Protein AF-A0A7J6KWT7-F1 (afdb_monomer_lite)

Radius of gyration: 20.45 Å; chains: 1; bounding box: 58×33×43 Å

InterPro domains:
  IPR002872 Proline dehydrogenase domain [PF01619] (11-61)
  IPR015659 Proline oxidase family [PTHR13914] (11-81)
  IPR029041 FAD-linked oxidoreductase-like [SSF51730] (10-83)

Secondary structure (DSSP, 8-state):
--------SS-TT--EEEETTSSHHHHHHHHHTT--EEEE---S-HHHHHHHHHHHHHHHHHTHHHHHHHHHHHHHHHHHHHS-HHHHHHHT--

pLDDT: mean 70.48, std 12.5, range [35.62, 87.69]

Structure (mmCIF, N/CA/C/O backbone):
data_AF-A0A7J6KWT7-F1
#
_entry.id   AF-A0A7J6KWT7-F1
#
loop_
_atom_site.group_PDB
_atom_site.id
_atom_site.type_symbol
_atom_site.label_atom_id
_atom_site.label_alt_id
_atom_site.label_comp_id
_atom_site.label_asym_id
_atom_site.label_entity_id
_atom_site.label_seq_id
_atom_site.pdbx_PDB_ins_code
_atom_site.Cartn_x
_atom_site.Cartn_y
_atom_site.Cartn_z
_atom_site.occupancy
_atom_site.B_iso_or_equiv
_atom_site.auth_seq_id
_atom_site.auth_comp_id
_atom_site.auth_asym_id
_atom_site.auth_atom_id
_atom_site.pdbx_PDB_model_num
ATOM 1 N N . THR A 1 1 ? -19.624 -1.234 -4.496 1.00 35.62 1 THR A N 1
ATOM 2 C CA . THR A 1 1 ? -20.344 -1.537 -3.248 1.00 35.62 1 THR A CA 1
ATOM 3 C C . THR A 1 1 ? -20.175 -3.011 -2.971 1.00 35.62 1 THR A C 1
ATOM 5 O O . THR A 1 1 ? -20.791 -3.809 -3.657 1.00 35.62 1 THR A O 1
ATOM 8 N N . LEU A 1 2 ? -19.246 -3.378 -2.091 1.00 39.03 2 LEU A N 1
ATOM 9 C CA . LEU A 1 2 ? -19.138 -4.732 -1.550 1.00 39.03 2 LEU A CA 1
ATOM 10 C C . LEU A 1 2 ? -19.011 -4.563 -0.044 1.00 39.03 2 LEU A C 1
ATOM 12 O O . LEU A 1 2 ? -18.163 -3.808 0.431 1.00 39.03 2 LEU A O 1
ATOM 16 N N . GLU A 1 3 ? -19.969 -5.156 0.647 1.00 53.06 3 GLU A N 1
ATOM 17 C CA . GLU A 1 3 ? -20.219 -4.983 2.063 1.00 53.06 3 GLU A CA 1
ATOM 18 C C . GLU A 1 3 ? -19.179 -5.696 2.923 1.00 53.06 3 GLU A C 1
ATOM 20 O O . GLU A 1 3 ? -18.567 -6.686 2.526 1.00 53.06 3 GLU A O 1
ATOM 25 N N . GLY A 1 4 ? -19.005 -5.166 4.125 1.00 41.78 4 GLY A N 1
ATOM 26 C CA . GLY A 1 4 ? -18.194 -5.742 5.179 1.00 41.78 4 GLY A CA 1
ATOM 27 C C . GLY A 1 4 ? -18.334 -4.851 6.398 1.00 41.78 4 GLY A C 1
ATOM 28 O O . GLY A 1 4 ? -17.532 -3.939 6.599 1.00 41.78 4 GLY A O 1
ATOM 29 N N . GLU A 1 5 ? -19.411 -5.051 7.155 1.00 51.28 5 GLU A N 1
ATOM 30 C CA . GLU A 1 5 ? -19.625 -4.420 8.455 1.00 51.28 5 GLU A CA 1
ATOM 31 C C . GLU A 1 5 ? -18.372 -4.598 9.331 1.00 51.28 5 GLU A C 1
ATOM 33 O O . GLU A 1 5 ? -18.061 -5.690 9.794 1.00 51.28 5 GLU A O 1
ATOM 38 N N . CYS A 1 6 ? -17.621 -3.514 9.549 1.00 42.78 6 CYS A N 1
ATOM 39 C CA . CYS A 1 6 ? -16.537 -3.458 10.533 1.00 42.78 6 CYS A CA 1
ATOM 40 C C . CYS A 1 6 ? -17.091 -2.887 11.838 1.00 42.78 6 CYS A C 1
ATOM 42 O O . CYS A 1 6 ? -16.856 -1.727 12.192 1.00 42.78 6 CYS A O 1
ATOM 44 N N . SER A 1 7 ? -17.883 -3.694 12.530 1.00 49.56 7 SER A N 1
ATOM 45 C CA . SER A 1 7 ? -18.307 -3.449 13.901 1.00 49.56 7 SER A CA 1
ATOM 46 C C . SER A 1 7 ? -17.309 -4.126 14.844 1.00 49.56 7 SER A C 1
ATOM 48 O O . SER A 1 7 ? -17.167 -5.342 14.851 1.00 49.56 7 SER A O 1
ATOM 50 N N . SER A 1 8 ? -16.651 -3.294 15.664 1.00 54.25 8 SER A N 1
ATOM 51 C CA . SER A 1 8 ? -15.734 -3.631 16.770 1.00 54.25 8 SER A CA 1
ATOM 52 C C . SER A 1 8 ? -14.235 -3.521 16.451 1.00 54.25 8 SER A C 1
ATOM 54 O O . SER A 1 8 ? -13.573 -4.506 16.145 1.00 54.25 8 SER A O 1
ATOM 56 N N . ASN A 1 9 ? -13.667 -2.313 16.597 1.00 53.84 9 ASN A N 1
ATOM 57 C CA . ASN A 1 9 ? -12.694 -2.021 17.666 1.00 53.84 9 ASN A CA 1
ATOM 58 C C . ASN A 1 9 ? -12.100 -0.591 17.576 1.00 53.84 9 ASN A C 1
ATOM 60 O O . ASN A 1 9 ? -11.447 -0.199 16.614 1.00 53.84 9 ASN A O 1
ATOM 64 N N . ARG A 1 10 ? -12.294 0.161 18.668 1.00 53.44 10 ARG A N 1
ATOM 65 C CA . ARG A 1 10 ? -11.468 1.252 19.239 1.00 53.44 10 ARG A CA 1
ATOM 66 C C . ARG A 1 10 ? -11.117 2.526 18.451 1.00 53.44 10 ARG A C 1
ATOM 68 O O . ARG A 1 10 ? -10.653 3.460 19.097 1.00 53.44 10 ARG A O 1
ATOM 75 N N . ALA A 1 11 ? -11.376 2.654 17.152 1.00 58.25 11 ALA A N 1
ATOM 76 C CA . ALA A 1 11 ? -11.175 3.932 16.452 1.00 58.25 11 ALA A CA 1
ATOM 77 C C . ALA A 1 11 ? -12.169 4.120 15.290 1.00 58.25 11 ALA A C 1
ATOM 79 O O . ALA A 1 11 ? -11.815 3.871 14.138 1.00 58.25 11 ALA A O 1
ATOM 80 N N . PRO A 1 12 ? -13.410 4.581 15.547 1.00 64.56 12 PRO A N 1
ATOM 81 C CA . PRO A 1 12 ? -14.431 4.732 14.501 1.00 64.56 12 PRO A CA 1
ATOM 82 C C . PRO A 1 12 ? -14.036 5.705 13.373 1.00 64.56 12 PRO A C 1
ATOM 84 O O . PRO A 1 12 ? -14.650 5.679 12.305 1.00 64.56 12 PRO A O 1
ATOM 87 N N . HIS A 1 13 ? -12.996 6.518 13.593 1.00 74.31 13 HIS A N 1
ATOM 88 C CA . HIS A 1 13 ? -12.521 7.572 12.692 1.00 74.31 13 HIS A CA 1
ATOM 89 C C . HIS A 1 13 ? -11.243 7.218 11.917 1.00 74.31 13 HIS A C 1
ATOM 91 O O . HIS A 1 13 ? -10.827 7.997 11.064 1.00 74.31 13 HIS A O 1
ATOM 97 N N . VAL A 1 14 ? -10.593 6.084 12.206 1.00 78.12 14 VAL A N 1
ATOM 98 C CA . VAL A 1 14 ? -9.323 5.717 11.562 1.00 78.12 14 VAL A CA 1
ATOM 99 C C . VAL A 1 14 ? -9.569 4.601 10.561 1.00 78.12 14 VAL A C 1
ATOM 101 O O . VAL A 1 14 ? -10.226 3.605 10.854 1.00 78.12 14 VAL A O 1
ATOM 104 N N . SER A 1 15 ? -9.057 4.785 9.351 1.00 84.38 15 SER A N 1
ATOM 105 C CA . SER A 1 15 ? -9.107 3.793 8.285 1.00 84.38 15 SER A CA 1
ATOM 106 C C . SER A 1 15 ? -7.741 3.665 7.642 1.00 84.38 15 SER A C 1
ATOM 108 O O . SER A 1 15 ? -7.017 4.649 7.505 1.00 84.38 15 SER A O 1
ATOM 110 N N . PHE A 1 16 ? -7.405 2.449 7.235 1.00 85.38 16 PHE A N 1
ATOM 111 C CA . PHE A 1 16 ? -6.146 2.150 6.571 1.00 85.38 16 PHE A CA 1
ATOM 112 C C . PHE A 1 16 ? -6.384 2.020 5.074 1.00 85.38 16 PHE A C 1
ATOM 114 O O . PHE A 1 16 ? -7.428 1.535 4.644 1.00 85.38 16 PHE A O 1
ATOM 121 N N . ALA A 1 17 ? -5.417 2.440 4.270 1.00 84.25 17 ALA A N 1
ATOM 122 C CA . ALA A 1 17 ? -5.458 2.238 2.833 1.00 84.25 17 ALA A CA 1
ATOM 123 C C . ALA A 1 17 ? -4.077 1.844 2.325 1.00 84.25 17 ALA A C 1
ATOM 125 O O . ALA A 1 17 ? -3.070 2.327 2.839 1.00 84.25 17 ALA A O 1
ATOM 126 N N . GLN A 1 18 ? -4.038 0.984 1.310 1.00 83.00 18 GLN A N 1
ATOM 127 C CA . GLN A 1 18 ? -2.800 0.658 0.606 1.00 83.00 18 GLN 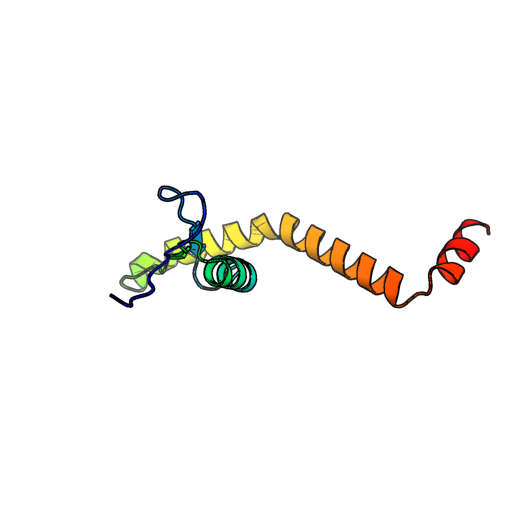A CA 1
ATOM 128 C C . GLN A 1 18 ? -3.032 0.486 -0.892 1.00 83.00 18 GLN A C 1
ATOM 130 O O . GLN A 1 18 ? -4.163 0.253 -1.325 1.00 83.00 18 GLN A O 1
ATOM 135 N N . LEU A 1 19 ? -1.955 0.558 -1.672 1.00 81.88 19 LEU A N 1
ATOM 136 C CA . LEU A 1 19 ? -1.979 0.248 -3.095 1.00 81.88 19 LEU A CA 1
ATOM 137 C C . LEU A 1 19 ? -2.247 -1.248 -3.306 1.00 81.88 19 LEU A C 1
ATOM 139 O O . LEU A 1 19 ? -1.697 -2.100 -2.607 1.00 81.88 19 LEU A O 1
ATOM 143 N N . LEU A 1 20 ? -3.111 -1.576 -4.263 1.00 75.38 20 LEU A N 1
ATOM 144 C CA . LEU A 1 20 ? -3.356 -2.969 -4.626 1.00 75.38 20 LEU A CA 1
ATOM 145 C C . LEU A 1 20 ? -2.066 -3.615 -5.164 1.00 75.38 20 LEU A C 1
ATOM 147 O O . LEU A 1 20 ? -1.448 -3.077 -6.080 1.00 75.38 20 LEU A O 1
ATOM 151 N N . GLY A 1 21 ? -1.686 -4.770 -4.610 1.00 71.69 21 GLY A N 1
ATOM 152 C CA . GLY A 1 21 ? -0.467 -5.499 -4.983 1.00 71.69 21 GLY A CA 1
ATOM 153 C C . GLY A 1 21 ? 0.745 -5.229 -4.086 1.00 71.69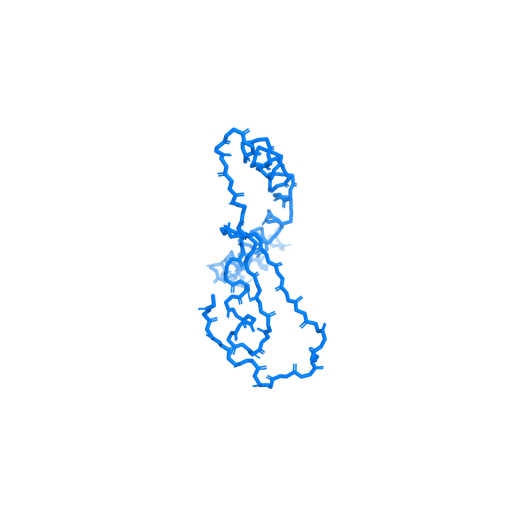 21 GLY A C 1
ATOM 154 O O . GLY A 1 21 ? 1.768 -5.892 -4.237 1.00 71.69 21 GLY A O 1
ATOM 155 N N . GLU A 1 22 ? 0.635 -4.319 -3.116 1.00 69.69 22 GLU A N 1
ATOM 156 C CA . GLU A 1 22 ? 1.667 -4.080 -2.105 1.00 69.69 22 GLU A CA 1
ATOM 157 C C . GLU A 1 22 ? 1.151 -4.472 -0.725 1.00 69.69 22 GLU A C 1
ATOM 159 O O . GLU A 1 22 ? 0.061 -4.069 -0.345 1.00 69.69 22 GLU A O 1
ATOM 164 N N . GLY A 1 23 ? 1.919 -5.246 0.051 1.00 70.56 23 GLY A N 1
ATOM 165 C CA . GLY A 1 23 ? 1.648 -5.433 1.484 1.00 70.56 23 GLY A CA 1
ATOM 166 C C . GLY A 1 23 ? 0.325 -6.128 1.844 1.00 70.56 23 GLY A C 1
ATOM 167 O O . GLY A 1 23 ? -0.177 -5.948 2.953 1.00 70.56 23 GLY A O 1
ATOM 168 N N . ASP A 1 24 ? -0.264 -6.934 0.952 1.00 79.06 24 ASP A N 1
ATOM 169 C CA . ASP A 1 24 ? -1.594 -7.542 1.156 1.00 79.06 24 ASP A CA 1
ATOM 170 C C . ASP A 1 24 ? -1.721 -8.356 2.453 1.00 79.06 24 ASP A C 1
ATOM 172 O O . ASP A 1 24 ? -2.745 -8.269 3.134 1.00 79.06 24 ASP A O 1
ATOM 176 N N . ILE A 1 25 ? -0.650 -9.039 2.869 1.00 80.31 25 ILE A N 1
ATOM 177 C CA . ILE A 1 25 ? -0.584 -9.798 4.128 1.00 80.31 25 ILE A CA 1
ATOM 178 C C . ILE A 1 25 ? -0.884 -8.910 5.346 1.00 80.31 25 ILE A C 1
ATOM 180 O O . ILE A 1 25 ? -1.579 -9.339 6.268 1.00 80.31 25 ILE A O 1
ATOM 184 N N . LEU A 1 26 ? -0.374 -7.674 5.368 1.00 82.12 26 LEU A N 1
ATOM 185 C CA . LEU A 1 26 ? -0.579 -6.751 6.485 1.00 82.12 26 LEU A CA 1
ATOM 186 C C . LEU A 1 26 ? -2.043 -6.320 6.557 1.00 82.12 26 LEU A C 1
ATOM 188 O O . LEU A 1 26 ? -2.687 -6.443 7.596 1.00 82.12 26 LEU A O 1
ATOM 192 N N . THR A 1 27 ? -2.597 -5.878 5.432 1.00 84.19 27 THR A N 1
ATOM 193 C CA . THR A 1 27 ? -4.003 -5.466 5.371 1.00 84.19 27 THR A CA 1
ATOM 194 C C . THR A 1 27 ? -4.998 -6.582 5.607 1.00 84.19 27 THR A C 1
ATOM 196 O O . THR A 1 27 ? -6.046 -6.320 6.184 1.00 84.19 27 THR A O 1
ATOM 199 N N . TYR A 1 28 ? -4.677 -7.815 5.212 1.00 85.62 28 TYR A N 1
ATOM 200 C CA . TYR A 1 28 ? -5.532 -8.965 5.480 1.00 85.62 28 TYR A CA 1
ATOM 201 C C . TYR A 1 28 ? -5.649 -9.203 6.989 1.00 85.62 28 TYR A C 1
ATOM 203 O O . TYR A 1 28 ? -6.747 -9.333 7.518 1.00 85.62 28 TYR A O 1
ATOM 211 N N . LYS A 1 29 ? -4.521 -9.132 7.708 1.00 84.75 29 LYS A N 1
ATOM 212 C CA . LYS A 1 29 ? -4.477 -9.237 9.175 1.00 84.75 29 LYS A CA 1
ATOM 213 C C . LYS A 1 29 ? -5.167 -8.079 9.900 1.00 84.75 29 LYS A C 1
ATOM 215 O O . LYS A 1 29 ? -5.615 -8.262 11.033 1.00 84.75 29 LYS A O 1
ATOM 220 N N . LEU A 1 30 ? -5.195 -6.887 9.299 1.00 84.00 30 LEU A N 1
ATOM 221 C CA . LEU A 1 30 ? -5.920 -5.726 9.826 1.00 84.00 30 LEU A CA 1
ATOM 222 C C . LEU A 1 30 ? -7.431 -5.882 9.627 1.00 84.00 30 LEU A C 1
ATOM 224 O O . LEU A 1 30 ? -8.188 -5.651 10.567 1.00 84.00 30 LEU A O 1
ATOM 228 N N . ALA A 1 31 ? -7.853 -6.334 8.445 1.00 84.88 31 ALA A N 1
ATOM 229 C CA . ALA A 1 31 ? -9.252 -6.626 8.151 1.00 84.88 31 ALA A CA 1
ATOM 230 C C . ALA A 1 31 ? -9.792 -7.760 9.040 1.00 84.88 31 ALA A C 1
ATOM 232 O O . ALA A 1 31 ? -10.862 -7.619 9.621 1.00 84.88 31 ALA A O 1
ATOM 233 N N . GLU A 1 32 ? -9.013 -8.829 9.247 1.00 83.94 32 GLU A N 1
ATOM 234 C CA . GLU A 1 32 ? -9.339 -9.928 10.174 1.00 83.94 32 GLU A CA 1
ATOM 235 C C . GLU A 1 32 ? -9.564 -9.437 11.617 1.00 83.94 32 GLU A C 1
ATOM 237 O O . GLU A 1 32 ? -10.383 -9.981 12.351 1.00 83.94 32 GLU A O 1
ATOM 242 N N . ARG A 1 33 ? -8.865 -8.370 12.027 1.00 84.50 33 ARG A N 1
ATOM 243 C CA . ARG A 1 33 ? -9.015 -7.733 13.347 1.00 84.50 33 ARG A CA 1
ATOM 244 C C . ARG A 1 33 ? -10.163 -6.715 13.417 1.00 84.50 33 ARG A C 1
ATOM 246 O O . ARG A 1 33 ? -10.300 -6.053 14.443 1.00 84.50 33 ARG A O 1
ATOM 253 N N . GLY A 1 34 ? -10.961 -6.573 12.357 1.00 78.94 34 GLY A N 1
ATOM 254 C CA . GLY A 1 34 ? -12.120 -5.677 12.306 1.00 78.94 34 GLY A CA 1
ATOM 255 C C . GLY A 1 34 ? -11.796 -4.213 11.991 1.00 78.94 34 GLY A C 1
ATOM 256 O O . GLY A 1 34 ? -12.639 -3.340 12.205 1.00 78.94 34 GLY A O 1
ATOM 257 N N . TYR A 1 35 ? -10.589 -3.905 11.498 1.00 83.75 35 TYR A N 1
ATOM 258 C CA . TYR A 1 35 ? -10.257 -2.550 11.051 1.00 83.75 35 TYR A CA 1
ATOM 259 C C . TYR A 1 35 ? -10.768 -2.284 9.635 1.00 83.75 35 TYR A C 1
ATOM 261 O O . TYR A 1 35 ? -10.687 -3.137 8.753 1.00 83.75 35 TYR A O 1
ATOM 269 N N . LYS A 1 36 ? -11.209 -1.044 9.391 1.00 84.94 36 LYS A N 1
ATOM 270 C CA . LYS A 1 36 ? -11.574 -0.576 8.050 1.00 84.94 36 LYS A CA 1
ATOM 271 C C . LYS A 1 36 ? -10.320 -0.447 7.192 1.00 84.94 36 LYS A C 1
ATOM 273 O O . LYS A 1 36 ? -9.434 0.357 7.498 1.00 84.94 36 LYS A O 1
ATOM 278 N N . VAL A 1 37 ? -10.271 -1.223 6.115 1.00 85.81 37 VAL A N 1
ATOM 279 C CA . VAL A 1 37 ? -9.161 -1.226 5.165 1.00 85.81 37 VAL A CA 1
ATOM 280 C C . VAL A 1 37 ? -9.678 -0.998 3.748 1.00 85.81 37 VAL A C 1
ATOM 282 O O . VAL A 1 37 ? -10.599 -1.676 3.303 1.00 85.81 37 VAL A O 1
ATOM 285 N N . TYR A 1 38 ? -9.042 -0.083 3.022 1.00 87.69 38 TYR A N 1
ATOM 286 C CA . TYR A 1 38 ? -9.346 0.238 1.632 1.00 87.69 38 TYR A CA 1
ATOM 287 C C . TYR A 1 38 ? -8.169 -0.105 0.714 1.00 87.69 38 TYR A C 1
ATOM 289 O O . TYR A 1 38 ? -7.001 -0.027 1.099 1.00 87.69 38 TYR A O 1
ATOM 297 N N . LYS A 1 39 ? -8.472 -0.481 -0.528 1.00 87.31 39 LYS A N 1
ATOM 298 C CA . LYS A 1 39 ? -7.465 -0.734 -1.564 1.00 87.31 39 LYS A CA 1
ATOM 299 C C . LYS A 1 39 ? -7.527 0.381 -2.593 1.00 87.31 39 LYS A C 1
ATOM 301 O O . LYS A 1 39 ? -8.569 0.595 -3.208 1.00 87.31 39 LYS A O 1
ATOM 306 N N . TYR A 1 40 ? -6.421 1.098 -2.759 1.00 82.62 40 TYR A N 1
ATOM 307 C CA . TYR A 1 40 ? -6.284 2.108 -3.795 1.00 82.62 40 TYR A CA 1
ATOM 308 C C . TYR A 1 40 ? -5.966 1.412 -5.116 1.00 82.62 40 TYR A C 1
ATOM 310 O O . TYR A 1 40 ? -4.922 0.772 -5.257 1.00 82.62 40 TYR A O 1
ATOM 318 N N . VAL A 1 41 ? -6.891 1.522 -6.065 1.00 80.88 41 VAL A N 1
ATOM 319 C CA . VAL A 1 41 ? -6.763 0.966 -7.411 1.00 80.88 41 VAL A CA 1
ATOM 320 C C . VAL A 1 41 ? -6.783 2.134 -8.391 1.00 80.88 41 VAL A C 1
ATOM 322 O O . VAL A 1 41 ? -7.808 2.815 -8.484 1.00 80.88 41 VAL A O 1
ATOM 325 N N . PRO A 1 42 ? -5.681 2.408 -9.108 1.00 74.38 42 PRO A N 1
ATOM 326 C CA . PRO A 1 42 ? -5.707 3.403 -10.167 1.00 74.38 42 PRO A CA 1
ATOM 327 C C . PRO A 1 42 ? -6.618 2.906 -11.298 1.00 74.38 42 PRO A C 1
ATOM 329 O O . PRO A 1 42 ? -6.450 1.794 -11.794 1.00 74.38 42 PRO A O 1
ATOM 332 N N . TYR A 1 43 ? -7.588 3.726 -11.700 1.00 75.00 43 TYR A N 1
ATOM 333 C CA . TYR A 1 43 ? -8.503 3.446 -12.807 1.00 75.00 43 TYR A CA 1
ATOM 334 C C . TYR A 1 43 ? -8.416 4.574 -13.842 1.00 75.00 43 TYR A C 1
ATOM 336 O O . TYR A 1 43 ? -8.264 5.737 -13.478 1.00 75.00 43 TYR A O 1
ATOM 344 N N . GLY A 1 44 ? -8.476 4.237 -15.132 1.00 81.56 44 GLY A N 1
ATOM 345 C CA . GLY A 1 44 ? -8.372 5.213 -16.219 1.00 81.56 44 GLY A CA 1
ATOM 346 C C . GLY A 1 44 ? -7.936 4.593 -17.545 1.00 81.56 44 GLY A C 1
ATOM 347 O O . GLY A 1 44 ? -7.677 3.390 -17.629 1.00 81.56 44 GLY A O 1
ATOM 348 N N . ARG A 1 45 ? -7.849 5.418 -18.596 1.00 78.12 45 ARG A N 1
ATOM 349 C CA . ARG A 1 45 ? -7.259 4.998 -19.877 1.00 78.12 45 ARG A CA 1
ATOM 350 C C . ARG A 1 45 ? -5.766 4.743 -19.675 1.00 78.12 45 ARG A C 1
ATOM 352 O O . ARG A 1 45 ? -5.104 5.467 -18.936 1.00 78.12 45 ARG A O 1
ATOM 359 N N . VAL A 1 46 ? -5.220 3.739 -20.363 1.00 73.94 46 VAL A N 1
ATOM 360 C CA . VAL A 1 46 ? -3.817 3.310 -20.197 1.00 73.94 46 VAL A CA 1
ATOM 361 C C . VAL A 1 46 ? -2.838 4.488 -20.314 1.00 73.94 46 VAL A C 1
ATOM 363 O O . VAL A 1 46 ? -1.927 4.607 -19.501 1.00 73.94 46 VAL A O 1
ATOM 366 N N . SER A 1 47 ? -3.071 5.412 -21.248 1.00 74.62 47 SER A N 1
ATOM 367 C CA . SER A 1 47 ? -2.239 6.605 -21.463 1.00 74.62 47 SER A CA 1
ATOM 368 C C . SER A 1 47 ? -2.121 7.532 -20.246 1.00 74.62 47 SER A C 1
ATOM 370 O O . SER A 1 47 ? -1.097 8.183 -20.076 1.00 74.62 47 SER A O 1
ATOM 372 N N . GLU A 1 48 ? -3.144 7.587 -19.393 1.00 77.62 48 GLU A N 1
ATOM 373 C CA . GLU A 1 48 ? -3.188 8.447 -18.201 1.00 77.62 48 GLU A CA 1
ATOM 374 C C . GLU A 1 48 ? -2.643 7.723 -16.960 1.00 77.62 48 GLU A C 1
ATOM 376 O O . GLU A 1 48 ? -2.067 8.345 -16.067 1.00 77.62 48 GLU A O 1
ATOM 381 N N . ALA A 1 49 ? -2.774 6.394 -16.918 1.00 70.25 49 ALA A N 1
ATOM 382 C CA . ALA A 1 49 ? -2.297 5.567 -15.813 1.00 70.25 49 ALA A CA 1
ATOM 383 C C . ALA A 1 49 ? -0.787 5.279 -15.888 1.00 70.25 49 ALA A C 1
ATOM 385 O O . ALA A 1 49 ? -0.135 5.156 -14.852 1.00 70.25 49 ALA A O 1
ATOM 386 N N . VAL A 1 50 ? -0.212 5.197 -17.094 1.00 78.44 50 VAL A N 1
ATOM 387 C CA . VAL A 1 50 ? 1.202 4.833 -17.306 1.00 78.44 50 VAL A CA 1
ATOM 388 C C . VAL A 1 50 ? 2.180 5.743 -16.547 1.00 78.44 50 VAL A C 1
ATOM 390 O O . VAL A 1 50 ? 3.012 5.204 -15.813 1.00 78.44 50 VAL A O 1
ATOM 393 N N . PRO A 1 51 ? 2.087 7.087 -16.610 1.00 80.56 51 PRO A N 1
ATOM 394 C CA . PRO A 1 51 ? 2.986 7.954 -15.843 1.00 80.56 51 PRO A CA 1
ATOM 395 C C . PRO A 1 51 ? 2.869 7.744 -14.326 1.00 80.56 51 PRO A C 1
ATOM 397 O O . PRO A 1 51 ? 3.872 7.735 -13.611 1.00 80.56 51 PRO A O 1
ATOM 400 N N . HIS A 1 52 ? 1.648 7.522 -13.826 1.00 76.00 52 HIS A N 1
ATOM 401 C CA . HIS A 1 52 ? 1.403 7.254 -12.410 1.00 76.00 52 HIS A CA 1
ATOM 402 C C . HIS A 1 52 ? 2.017 5.919 -11.968 1.00 76.00 52 HIS A C 1
ATOM 404 O O . HIS A 1 52 ? 2.647 5.854 -10.913 1.00 76.00 52 HIS A O 1
ATOM 410 N N . ILE A 1 53 ? 1.872 4.874 -12.787 1.00 71.94 53 ILE A N 1
ATOM 411 C CA . ILE A 1 53 ? 2.433 3.543 -12.537 1.00 71.94 53 ILE A CA 1
ATOM 412 C C . ILE A 1 53 ? 3.966 3.591 -12.536 1.00 71.94 53 ILE A C 1
ATOM 414 O O . ILE A 1 53 ? 4.582 3.054 -11.621 1.00 71.94 53 ILE A O 1
ATOM 418 N N . ILE A 1 54 ? 4.593 4.278 -13.498 1.00 78.31 54 ILE A N 1
ATOM 419 C CA . ILE A 1 54 ? 6.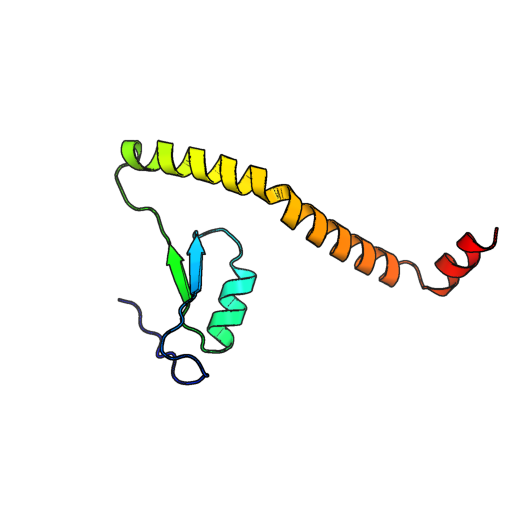061 4.407 -13.568 1.00 78.31 54 ILE A CA 1
ATOM 420 C C . ILE A 1 54 ? 6.614 5.084 -12.310 1.00 78.31 54 ILE A C 1
ATOM 422 O O . ILE A 1 54 ? 7.551 4.573 -11.694 1.00 78.31 54 ILE A O 1
ATOM 426 N N . ARG A 1 55 ? 6.005 6.198 -11.886 1.00 80.75 55 ARG A N 1
ATOM 427 C CA . ARG A 1 55 ? 6.399 6.899 -10.657 1.00 80.75 55 ARG A CA 1
ATOM 428 C C . ARG A 1 55 ? 6.261 6.000 -9.425 1.00 80.75 55 ARG A C 1
ATOM 430 O O . ARG A 1 55 ? 7.135 5.993 -8.566 1.00 80.75 55 ARG A O 1
ATOM 437 N N . ARG A 1 56 ? 5.189 5.207 -9.351 1.00 73.75 56 ARG A N 1
ATOM 438 C CA . ARG A 1 56 ? 4.967 4.252 -8.257 1.00 73.75 56 ARG A CA 1
ATOM 439 C C . ARG A 1 56 ? 6.008 3.140 -8.240 1.00 73.75 56 ARG A C 1
ATOM 441 O O . ARG A 1 56 ? 6.588 2.901 -7.195 1.00 73.75 56 ARG A O 1
ATOM 448 N N . ILE A 1 57 ? 6.328 2.543 -9.387 1.00 70.38 57 ILE A N 1
ATOM 449 C CA . ILE A 1 57 ? 7.389 1.528 -9.484 1.00 70.38 57 ILE A CA 1
ATOM 450 C C . ILE A 1 57 ? 8.728 2.087 -8.982 1.00 70.38 57 ILE A C 1
ATOM 452 O O . ILE A 1 57 ? 9.463 1.382 -8.289 1.00 70.38 57 ILE A O 1
ATOM 456 N N . GLN A 1 58 ? 9.046 3.344 -9.304 1.00 74.12 58 GLN A N 1
ATOM 457 C CA . GLN A 1 58 ? 10.254 4.010 -8.812 1.00 74.12 58 GLN A CA 1
ATOM 458 C C . GLN A 1 58 ? 10.220 4.214 -7.293 1.00 74.12 58 GLN A C 1
ATOM 460 O O . GLN A 1 58 ? 11.194 3.890 -6.623 1.00 74.12 58 GLN A O 1
ATOM 465 N N . GLU A 1 59 ? 9.106 4.683 -6.736 1.00 68.88 59 GLU A N 1
ATOM 466 C CA . GLU A 1 59 ? 8.946 4.886 -5.291 1.00 68.88 59 GLU A CA 1
ATOM 467 C C . GLU A 1 59 ? 9.006 3.567 -4.505 1.00 68.88 59 GLU A C 1
ATOM 469 O O . GLU A 1 59 ? 9.788 3.462 -3.563 1.00 68.88 59 GLU A O 1
ATOM 474 N N . SER A 1 60 ? 8.304 2.518 -4.945 1.00 63.78 60 SER A N 1
ATOM 475 C CA . SER A 1 60 ? 8.367 1.179 -4.336 1.00 63.78 60 SER A CA 1
ATOM 476 C C . SER A 1 60 ? 9.751 0.535 -4.491 1.00 63.78 60 SER A C 1
ATOM 478 O O . SER A 1 60 ? 10.170 -0.289 -3.680 1.00 63.78 60 SER A O 1
ATOM 480 N N . SER A 1 61 ? 10.506 0.937 -5.519 1.00 60.28 61 SER A N 1
ATOM 481 C CA . SER A 1 61 ? 11.908 0.555 -5.708 1.00 60.28 61 SER A CA 1
ATOM 482 C C . SER A 1 61 ? 12.872 1.318 -4.793 1.00 60.28 61 SER A C 1
ATOM 484 O O . SER A 1 61 ? 13.920 0.776 -4.435 1.00 60.28 61 SER A O 1
ATOM 486 N N . ILE A 1 62 ? 12.551 2.557 -4.424 1.00 57.97 62 ILE A N 1
ATOM 487 C CA . ILE A 1 62 ? 13.313 3.367 -3.462 1.00 57.97 62 ILE A CA 1
ATOM 488 C C . ILE A 1 62 ? 13.054 2.859 -2.034 1.00 57.97 62 ILE A C 1
ATOM 490 O O . ILE A 1 62 ? 13.988 2.746 -1.244 1.00 57.97 62 ILE A O 1
ATOM 494 N N . ASP A 1 63 ? 11.829 2.423 -1.737 1.00 58.88 63 ASP A N 1
ATOM 495 C CA . ASP A 1 63 ? 11.429 1.872 -0.431 1.00 58.88 63 ASP A CA 1
ATOM 496 C C . ASP A 1 63 ? 11.908 0.416 -0.190 1.00 58.88 63 ASP A C 1
ATOM 498 O O . ASP A 1 63 ? 11.677 -0.202 0.857 1.00 58.88 63 ASP A O 1
ATOM 502 N N . ARG A 1 64 ? 12.667 -0.151 -1.144 1.00 58.09 64 ARG A N 1
ATOM 503 C CA . ARG A 1 64 ? 13.339 -1.460 -1.014 1.00 58.09 64 ARG A CA 1
ATOM 504 C C . ARG A 1 64 ? 14.293 -1.526 0.174 1.00 58.09 64 ARG A C 1
ATOM 506 O O . ARG A 1 64 ? 14.607 -2.629 0.621 1.00 58.09 64 ARG A O 1
ATOM 513 N N . ASP A 1 65 ? 14.737 -0.391 0.703 1.00 60.84 65 ASP A N 1
ATOM 514 C CA . ASP A 1 65 ? 15.653 -0.339 1.841 1.00 60.84 65 ASP A CA 1
ATOM 515 C C . ASP A 1 65 ? 14.984 -0.815 3.147 1.00 60.84 65 ASP A C 1
ATOM 517 O O . ASP A 1 65 ? 15.594 -1.554 3.925 1.00 60.84 65 ASP A O 1
ATOM 521 N N . TYR A 1 66 ? 13.693 -0.513 3.351 1.00 59.12 66 TYR A N 1
ATOM 522 C CA . TYR A 1 66 ? 12.911 -1.032 4.482 1.00 59.12 66 TYR A CA 1
ATOM 523 C C . TYR A 1 66 ? 12.646 -2.536 4.338 1.00 59.12 66 TYR A C 1
ATOM 525 O O . TYR A 1 66 ? 12.913 -3.318 5.255 1.00 59.12 66 TYR A O 1
ATOM 533 N N . THR A 1 67 ? 12.218 -2.969 3.147 1.00 64.06 67 THR A N 1
ATOM 534 C CA . THR A 1 67 ? 11.997 -4.394 2.844 1.00 64.06 67 THR A CA 1
ATOM 535 C C . THR A 1 67 ? 13.288 -5.201 3.000 1.00 64.06 67 THR A C 1
ATOM 537 O O . THR A 1 67 ? 13.271 -6.286 3.576 1.00 64.06 67 THR A O 1
ATOM 540 N N . SER A 1 68 ? 14.433 -4.652 2.589 1.00 65.38 68 SER A N 1
ATOM 541 C CA . SER A 1 68 ? 15.745 -5.291 2.740 1.00 65.38 68 SER A CA 1
ATOM 542 C C . SER A 1 68 ? 16.142 -5.482 4.203 1.00 65.38 68 SER A C 1
ATOM 544 O O . SER A 1 68 ? 16.748 -6.499 4.541 1.00 65.38 68 SER A O 1
ATOM 546 N N . ARG A 1 69 ? 15.790 -4.546 5.095 1.00 66.56 69 ARG A N 1
ATOM 547 C CA . ARG A 1 69 ? 16.030 -4.679 6.544 1.00 66.56 69 ARG A CA 1
ATOM 548 C C . ARG A 1 69 ? 15.138 -5.750 7.164 1.00 66.56 69 ARG A C 1
ATOM 550 O O . ARG A 1 69 ? 15.644 -6.571 7.925 1.00 66.56 69 ARG A O 1
ATOM 557 N N . THR A 1 70 ? 13.863 -5.808 6.785 1.00 66.12 70 THR A N 1
ATOM 558 C CA . THR A 1 70 ? 12.942 -6.863 7.241 1.00 66.12 70 THR A CA 1
ATOM 559 C C . THR A 1 70 ? 13.367 -8.237 6.725 1.00 66.12 70 THR A C 1
ATOM 561 O O . THR A 1 70 ? 13.424 -9.190 7.496 1.00 66.12 70 THR A O 1
ATOM 564 N N . VAL A 1 71 ? 13.759 -8.347 5.451 1.00 74.31 71 VAL A N 1
ATOM 565 C CA . VAL A 1 71 ? 14.297 -9.590 4.873 1.00 74.31 71 VAL A CA 1
ATOM 566 C C . VAL A 1 71 ? 15.592 -10.000 5.573 1.00 74.31 71 VAL A C 1
ATOM 568 O O . VAL A 1 71 ? 15.747 -11.169 5.915 1.00 74.31 71 VAL A O 1
ATOM 571 N N . LYS A 1 72 ? 16.500 -9.058 5.866 1.00 78.88 72 LYS A N 1
ATOM 572 C CA . LYS A 1 72 ? 17.703 -9.334 6.669 1.00 78.88 72 LYS A CA 1
ATOM 573 C C . LYS A 1 72 ? 17.355 -9.825 8.076 1.00 78.88 72 LYS A C 1
ATOM 575 O O . LYS A 1 72 ? 17.968 -10.783 8.529 1.00 78.88 72 LYS A O 1
ATOM 580 N N . ALA A 1 73 ? 16.377 -9.220 8.748 1.00 77.25 73 ALA A N 1
ATOM 581 C CA . ALA A 1 73 ? 15.931 -9.658 10.070 1.00 77.25 73 ALA A CA 1
ATOM 582 C C . ALA A 1 73 ? 15.332 -11.076 10.029 1.00 77.25 73 ALA A C 1
ATOM 584 O O . ALA A 1 73 ? 15.709 -11.917 10.837 1.00 77.25 73 ALA A O 1
ATOM 585 N N . ILE A 1 74 ? 14.491 -11.380 9.034 1.00 77.12 74 ILE A N 1
ATOM 586 C CA . ILE A 1 74 ? 13.930 -12.725 8.826 1.00 77.12 74 ILE A CA 1
ATOM 587 C C . ILE A 1 74 ? 15.039 -13.739 8.522 1.00 77.12 74 ILE A C 1
ATOM 589 O O . ILE A 1 74 ? 15.047 -14.828 9.085 1.00 77.12 74 ILE A O 1
ATOM 593 N N . LEU A 1 75 ? 16.003 -13.393 7.665 1.00 77.75 75 LEU A N 1
ATOM 594 C CA . LEU A 1 75 ? 17.153 -14.250 7.369 1.00 77.75 75 LEU A CA 1
ATOM 595 C C . LEU A 1 75 ? 18.020 -14.494 8.608 1.00 77.75 75 LEU A C 1
ATOM 597 O O . LEU A 1 75 ? 18.525 -15.600 8.781 1.00 77.75 75 LEU A O 1
ATOM 601 N N . ASN A 1 76 ? 18.190 -13.488 9.466 1.00 80.94 76 ASN A N 1
ATOM 602 C CA . ASN A 1 76 ? 18.924 -13.629 10.719 1.00 80.94 76 ASN A CA 1
ATOM 603 C C . ASN A 1 76 ? 18.193 -14.555 11.696 1.00 80.94 76 ASN A C 1
ATOM 605 O O . ASN A 1 76 ? 18.830 -15.437 12.263 1.00 80.94 76 ASN A O 1
ATOM 609 N N . GLU A 1 77 ? 16.873 -14.423 11.828 1.00 83.19 77 GLU A N 1
ATOM 610 C CA . GLU A 1 77 ? 16.042 -15.336 12.626 1.00 83.19 77 GLU A CA 1
ATOM 611 C C . GLU A 1 77 ? 16.083 -16.771 12.081 1.00 83.19 77 GLU A C 1
ATOM 613 O O . GLU A 1 77 ? 16.277 -17.728 12.831 1.00 83.19 77 GLU A O 1
ATOM 618 N N . LEU A 1 78 ? 15.982 -16.949 10.760 1.00 77.69 78 LEU A N 1
ATOM 619 C CA . LEU A 1 78 ? 16.100 -18.264 10.123 1.00 77.69 78 LEU A CA 1
ATOM 620 C C . LEU A 1 78 ? 17.481 -18.885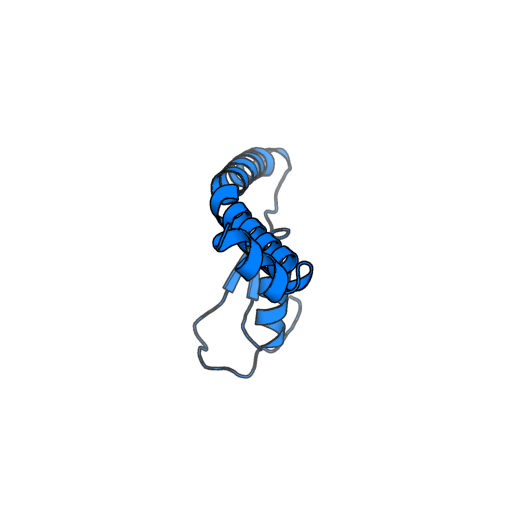 10.359 1.00 77.69 78 LEU A C 1
ATOM 622 O O . LEU A 1 78 ? 17.560 -20.061 10.707 1.00 77.69 78 LEU A O 1
ATOM 626 N N . LYS A 1 79 ? 18.561 -18.102 10.239 1.00 79.06 79 LYS A N 1
ATOM 627 C CA . LYS A 1 79 ? 19.926 -18.549 10.555 1.00 79.06 79 LYS A CA 1
ATOM 628 C C . LYS A 1 79 ? 20.078 -18.915 12.028 1.00 79.06 79 LYS A C 1
ATOM 630 O O . LYS A 1 79 ? 20.654 -19.955 12.314 1.00 79.06 79 LYS A O 1
ATOM 635 N N . ALA A 1 80 ? 19.541 -18.113 12.945 1.00 78.19 80 ALA A N 1
ATOM 636 C CA . ALA A 1 80 ? 19.585 -18.382 14.382 1.00 78.19 80 ALA A CA 1
ATOM 637 C C . ALA A 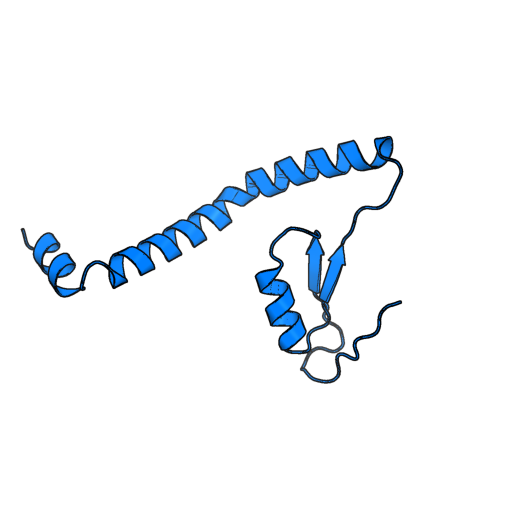1 80 ? 18.761 -19.617 14.783 1.00 78.19 80 ALA A C 1
ATOM 639 O O . ALA A 1 80 ? 19.068 -20.276 15.771 1.00 78.19 80 ALA A O 1
ATOM 640 N N . ARG A 1 81 ? 17.721 -19.952 14.012 1.00 74.69 81 ARG A N 1
ATOM 641 C CA . ARG A 1 81 ? 16.888 -21.137 14.245 1.00 74.69 81 ARG A CA 1
ATOM 642 C C . ARG A 1 81 ? 17.450 -22.405 13.600 1.00 74.69 81 ARG A C 1
ATOM 644 O O . ARG A 1 81 ? 17.267 -23.487 14.148 1.00 74.69 81 ARG A O 1
ATOM 651 N N . TRP A 1 82 ? 18.096 -22.286 12.439 1.00 68.38 82 TRP A N 1
ATOM 652 C CA . TRP A 1 82 ? 18.710 -23.410 11.718 1.00 68.38 82 TRP A CA 1
ATOM 653 C C . TRP A 1 82 ? 20.116 -23.742 12.223 1.00 68.38 82 TRP A C 1
ATOM 655 O O . TRP A 1 82 ? 20.533 -24.895 12.156 1.00 68.38 82 TRP A O 1
ATOM 665 N N . ILE A 1 83 ? 20.837 -22.756 12.757 1.00 63.47 83 ILE A N 1
ATOM 666 C CA . ILE A 1 83 ? 22.101 -22.956 13.460 1.00 63.47 83 ILE A CA 1
ATOM 667 C C . ILE A 1 83 ? 21.774 -22.971 14.955 1.00 63.47 83 ILE A C 1
ATOM 669 O O . ILE A 1 83 ? 21.474 -21.914 15.504 1.00 63.47 83 ILE A O 1
ATOM 673 N N . PRO A 1 84 ? 21.810 -24.126 15.643 1.00 64.06 84 PRO A N 1
ATOM 674 C CA . PRO A 1 84 ? 21.499 -24.171 17.066 1.00 64.06 84 PRO A CA 1
ATOM 675 C C . PRO A 1 84 ? 22.433 -23.228 17.836 1.00 64.06 84 PRO A C 1
ATOM 677 O O . PRO A 1 84 ? 23.648 -23.266 17.637 1.00 64.06 84 PRO A O 1
ATOM 680 N N . SER A 1 85 ? 21.876 -22.403 18.730 1.00 61.09 85 SER A N 1
ATOM 681 C CA . SER A 1 85 ? 22.570 -21.299 19.422 1.00 61.09 85 SER A CA 1
ATOM 682 C C . SER A 1 85 ? 23.899 -21.701 20.077 1.00 61.09 85 SER A C 1
ATOM 684 O O . SER A 1 85 ? 24.844 -20.915 20.090 1.00 61.09 85 SER A O 1
ATOM 686 N N . LYS A 1 86 ? 24.013 -22.966 20.509 1.00 59.75 86 LYS A N 1
ATOM 687 C CA . LYS A 1 86 ? 25.242 -23.567 21.057 1.00 59.75 86 LYS A CA 1
ATOM 688 C C . LYS A 1 86 ? 26.441 -23.546 20.095 1.00 59.75 86 LYS A C 1
ATOM 690 O O . LYS A 1 86 ? 27.578 -23.565 20.551 1.00 59.75 86 LYS A O 1
ATOM 695 N N . ILE A 1 87 ? 26.215 -23.545 18.779 1.00 62.16 87 ILE A N 1
ATOM 696 C CA . ILE A 1 87 ? 27.279 -23.492 17.761 1.00 62.16 87 ILE A CA 1
ATOM 697 C C . ILE A 1 87 ? 27.758 -22.049 17.551 1.00 62.16 87 ILE A C 1
ATOM 699 O O . ILE A 1 87 ? 28.956 -21.824 17.417 1.00 62.16 87 ILE A O 1
ATOM 703 N N . VAL A 1 88 ? 26.849 -21.067 17.571 1.00 62.44 88 VAL A N 1
ATOM 704 C CA . VAL A 1 88 ? 27.188 -19.642 17.387 1.00 62.44 88 VAL A CA 1
ATOM 705 C C . VAL A 1 88 ? 28.009 -19.108 18.561 1.00 62.44 88 VAL A C 1
ATOM 707 O O . VAL A 1 88 ? 28.968 -18.370 18.348 1.00 62.44 88 VAL A O 1
ATOM 710 N N . GLU A 1 89 ? 27.668 -19.501 19.791 1.00 60.62 89 GLU A N 1
ATOM 711 C CA . GLU A 1 89 ? 28.436 -19.123 20.985 1.00 60.62 89 GLU A CA 1
ATOM 712 C C . GLU A 1 89 ? 29.856 -19.696 20.970 1.00 60.62 89 GLU A C 1
ATOM 714 O O . GLU A 1 89 ? 30.791 -19.016 21.383 1.00 60.62 89 GLU A O 1
ATOM 719 N N . ARG A 1 90 ? 30.039 -20.904 20.420 1.00 54.94 90 ARG A N 1
ATOM 720 C CA . ARG A 1 90 ? 31.354 -21.548 20.317 1.00 54.94 90 ARG A CA 1
ATOM 721 C C . ARG A 1 90 ? 32.278 -20.866 19.302 1.00 54.94 90 ARG A C 1
ATOM 723 O O . ARG A 1 90 ? 33.477 -20.856 19.510 1.00 54.94 90 ARG A O 1
ATOM 730 N N . ILE A 1 91 ? 31.726 -20.257 18.251 1.00 57.69 91 ILE A N 1
ATOM 731 C CA . ILE A 1 91 ? 32.493 -19.559 17.198 1.00 57.69 91 ILE A CA 1
ATOM 732 C C . ILE A 1 91 ? 32.956 -18.158 17.637 1.00 57.69 91 ILE A C 1
ATOM 734 O O . ILE A 1 91 ? 33.898 -17.623 17.072 1.00 57.69 91 ILE A O 1
ATOM 738 N N . LYS A 1 92 ? 32.311 -17.535 18.633 1.00 55.00 92 LYS A N 1
ATOM 739 C CA . LYS A 1 92 ? 32.723 -16.213 19.149 1.00 55.00 92 LYS A CA 1
ATOM 740 C C . LYS A 1 92 ? 33.879 -16.269 20.158 1.00 55.00 92 LYS A C 1
ATOM 742 O O . LYS A 1 92 ? 34.351 -15.211 20.566 1.00 55.00 92 LYS A O 1
ATOM 747 N N . HIS A 1 93 ? 34.258 -17.467 20.601 1.00 52.59 93 HIS A N 1
ATOM 748 C CA . HIS A 1 93 ? 35.281 -17.699 21.623 1.00 52.59 93 HIS A CA 1
ATOM 749 C C . HIS A 1 93 ? 36.600 -18.276 21.075 1.00 52.59 93 HIS A C 1
ATOM 751 O O . HIS A 1 93 ? 37.524 -18.450 21.868 1.00 52.59 93 HIS A O 1
ATOM 757 N N . ASP A 1 94 ? 36.683 -18.511 19.763 1.00 42.88 94 ASP A N 1
ATOM 758 C CA . ASP A 1 94 ? 37.922 -18.755 19.008 1.00 42.88 94 ASP A CA 1
ATOM 759 C C . ASP A 1 94 ? 38.327 -17.473 18.254 1.00 42.88 94 ASP A C 1
ATOM 761 O O . ASP A 1 94 ? 39.546 -17.230 18.100 1.00 42.88 94 ASP A O 1
#

Organism: Perkinsus chesapeaki (NCBI:txid330153)

Sequence (94 aa):
TLEGECSSNRAPHVSFAQLLGEGDILTYKLAERGYKVYKYVPYGRVSEAVPHIIRRIQESSIDRDYTSRTVKAILNELKARWIPSKIVERIKHD

Foldseek 3Di:
DDDDDLPDDDCPPDAAED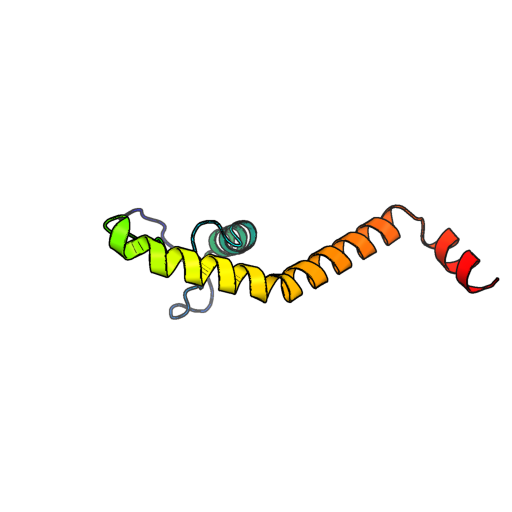EPPPPVVVVVVCVVRSGHYYYDDDDDDPVVCVVVVVVVVVVVVVCVVVVVVVVVVVVVVVCCVVPPVVVVVVVVVD